Protein AF-A0A238JDW3-F1 (afdb_monomer_lite)

Secondary structure (DSSP, 8-state):
-HHHHHHHHHTTGGGT-----------PPPTTEEEETTTTEEEE---

Organism: NCBI:txid1037362

Radius of gyration: 22.17 Å; chains: 1; bounding box: 46×17×52 Å

Structure (mmCIF, N/CA/C/O backbone):
data_AF-A0A238JDW3-F1
#
_entry.id   AF-A0A238JDW3-F1
#
loop_
_atom_site.group_PDB
_atom_site.id
_atom_site.type_symbol
_atom_site.label_atom_id
_atom_site.label_alt_id
_atom_site.label_comp_id
_atom_site.label_asym_id
_atom_site.label_entity_id
_atom_site.label_seq_id
_atom_site.pdbx_PDB_ins_code
_atom_site.Cartn_x
_atom_site.Cartn_y
_atom_site.Cartn_z
_atom_site.occupancy
_atom_site.B_iso_or_equiv
_atom_site.auth_seq_id
_atom_site.auth_comp_id
_atom_site.auth_asym_id
_atom_site.auth_atom_id
_atom_site.pdbx_PDB_model_num
ATOM 1 N N . MET A 1 1 ? 22.633 -13.209 -38.314 1.00 55.62 1 MET A N 1
ATOM 2 C CA . MET A 1 1 ? 23.469 -12.104 -37.779 1.00 55.62 1 MET A CA 1
ATOM 3 C C . MET A 1 1 ? 22.688 -10.844 -37.379 1.00 55.62 1 MET A C 1
ATOM 5 O O . MET A 1 1 ? 23.179 -10.130 -36.524 1.00 55.62 1 MET A O 1
ATOM 9 N N . LYS A 1 2 ? 21.489 -10.549 -37.920 1.00 59.22 2 LYS A N 1
ATOM 10 C CA . LYS A 1 2 ? 20.694 -9.376 -37.478 1.00 59.22 2 LYS A CA 1
ATOM 11 C C . LYS A 1 2 ? 20.037 -9.537 -36.096 1.00 59.22 2 LYS A C 1
ATOM 13 O O . LYS A 1 2 ? 20.010 -8.587 -35.331 1.00 59.22 2 LYS A O 1
ATOM 18 N N . ALA A 1 3 ? 19.545 -10.733 -35.765 1.00 61.41 3 ALA A N 1
ATOM 19 C CA 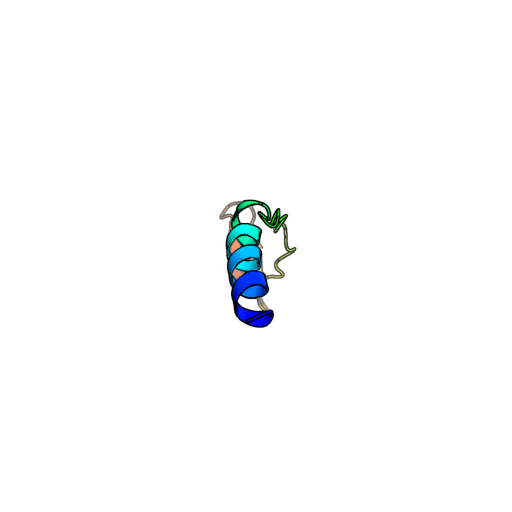. ALA A 1 3 ? 18.797 -10.965 -34.524 1.00 61.41 3 ALA A CA 1
ATOM 20 C C . ALA A 1 3 ? 19.641 -10.796 -33.244 1.00 61.41 3 ALA A C 1
ATOM 22 O O . ALA A 1 3 ? 19.143 -10.272 -32.256 1.00 61.41 3 ALA A O 1
ATOM 23 N N . ILE A 1 4 ? 20.926 -11.171 -33.286 1.00 65.12 4 ILE A N 1
ATOM 24 C CA . ILE A 1 4 ? 21.827 -11.142 -32.116 1.00 65.12 4 ILE A CA 1
ATOM 25 C C . ILE A 1 4 ? 22.131 -9.702 -31.673 1.00 65.12 4 ILE A C 1
ATOM 27 O O . ILE A 1 4 ? 22.171 -9.405 -30.480 1.00 65.12 4 ILE A O 1
ATOM 31 N N . LEU A 1 5 ? 22.295 -8.791 -32.637 1.00 69.12 5 LEU A N 1
ATOM 32 C CA . LEU A 1 5 ? 22.544 -7.375 -32.356 1.00 69.12 5 LEU A CA 1
ATOM 33 C C . LEU A 1 5 ? 21.317 -6.703 -31.731 1.00 69.12 5 LEU A C 1
ATOM 35 O O . LEU A 1 5 ? 21.449 -5.893 -30.820 1.00 69.12 5 LEU A O 1
ATOM 39 N N . ILE A 1 6 ? 20.122 -7.089 -32.183 1.00 72.06 6 ILE A N 1
ATOM 40 C CA . ILE A 1 6 ? 18.856 -6.549 -31.680 1.00 72.06 6 ILE A CA 1
ATOM 41 C C . ILE A 1 6 ? 18.627 -6.993 -30.228 1.00 72.06 6 ILE A C 1
ATOM 43 O O . ILE A 1 6 ? 18.293 -6.165 -29.385 1.00 72.06 6 ILE A O 1
ATOM 47 N N . SER A 1 7 ? 18.883 -8.265 -29.901 1.00 63.44 7 SER A N 1
ATOM 48 C CA . SER A 1 7 ? 18.774 -8.764 -28.522 1.00 63.44 7 SER A CA 1
ATOM 49 C C . SER A 1 7 ? 19.753 -8.093 -27.555 1.00 63.44 7 SER A C 1
ATOM 51 O O . S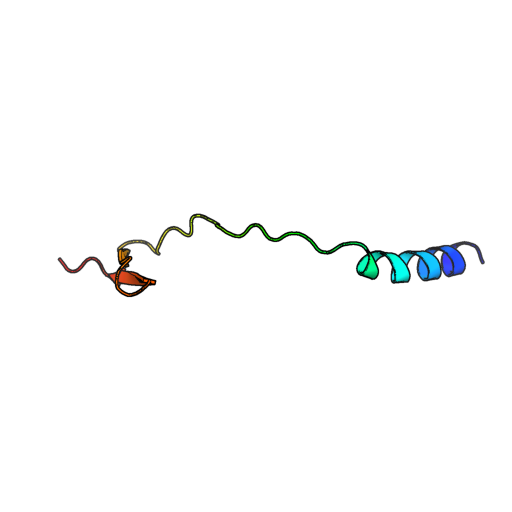ER A 1 7 ? 19.377 -7.815 -26.422 1.00 63.44 7 SER A O 1
ATOM 53 N N . ALA A 1 8 ? 20.977 -7.783 -27.997 1.00 67.88 8 ALA A N 1
ATOM 54 C CA . ALA A 1 8 ? 21.969 -7.104 -27.160 1.00 67.88 8 ALA A CA 1
ATOM 55 C C . ALA A 1 8 ? 21.599 -5.640 -26.864 1.00 67.88 8 ALA A C 1
ATOM 57 O O . ALA A 1 8 ? 21.949 -5.115 -25.813 1.00 67.88 8 ALA A O 1
ATOM 58 N N . ALA A 1 9 ? 20.870 -4.979 -27.766 1.00 69.38 9 ALA A N 1
ATOM 59 C CA . ALA A 1 9 ? 20.349 -3.637 -27.518 1.00 69.38 9 ALA A CA 1
ATOM 60 C C . ALA A 1 9 ? 19.162 -3.652 -26.535 1.00 69.38 9 ALA A C 1
ATOM 62 O O . ALA A 1 9 ? 19.028 -2.756 -25.704 1.00 69.38 9 ALA A O 1
ATOM 63 N N . LEU A 1 10 ? 18.317 -4.686 -26.597 1.00 68.38 10 LEU A N 1
ATOM 64 C CA . LEU A 1 10 ? 17.120 -4.818 -25.758 1.00 68.38 10 LEU A CA 1
ATOM 65 C C . LEU A 1 10 ? 17.432 -5.088 -24.274 1.00 68.38 10 LEU A C 1
ATOM 67 O O . LEU A 1 10 ? 16.627 -4.732 -23.418 1.00 68.38 10 LEU A O 1
ATOM 71 N N . THR A 1 11 ? 18.594 -5.661 -23.940 1.00 69.62 11 THR A N 1
ATOM 72 C CA . THR A 1 11 ? 19.002 -5.910 -22.540 1.00 69.62 11 THR A CA 1
ATOM 73 C C . THR A 1 11 ? 19.404 -4.645 -21.779 1.00 69.62 11 THR A C 1
ATOM 75 O O . THR A 1 11 ? 19.476 -4.679 -20.554 1.00 69.62 11 THR A O 1
ATOM 78 N N . LEU A 1 12 ? 19.627 -3.524 -22.473 1.00 64.50 12 LEU A N 1
ATOM 79 C CA . LEU A 1 12 ? 19.921 -2.215 -21.870 1.00 64.50 12 LEU A CA 1
ATOM 80 C C . LEU A 1 12 ? 18.648 -1.414 -21.536 1.00 64.50 12 LEU A C 1
ATOM 82 O O . LEU A 1 12 ? 18.703 -0.450 -20.777 1.00 64.50 12 LEU A O 1
ATOM 86 N N . VAL A 1 13 ? 17.495 -1.821 -22.073 1.00 66.88 13 VAL A N 1
ATOM 87 C CA . VAL A 1 13 ? 16.197 -1.141 -21.908 1.00 66.88 13 VAL A CA 1
ATOM 88 C C . VAL A 1 13 ? 15.662 -1.170 -20.463 1.00 66.88 13 VAL A C 1
ATOM 90 O O . VAL A 1 13 ? 15.134 -0.146 -20.025 1.00 66.88 13 VAL A O 1
ATOM 93 N N . PRO A 1 14 ? 15.825 -2.252 -19.668 1.00 65.94 14 PRO A N 1
ATOM 94 C CA . PRO A 1 14 ? 15.342 -2.284 -18.285 1.00 65.94 14 PRO A CA 1
ATOM 95 C C . PRO A 1 14 ? 16.009 -1.252 -17.364 1.00 65.94 14 PRO A C 1
ATOM 97 O O . PRO A 1 14 ? 15.439 -0.908 -16.335 1.00 65.94 14 PRO A O 1
ATOM 100 N N . ALA A 1 15 ? 17.190 -0.729 -17.723 1.00 63.12 15 ALA A N 1
ATOM 101 C CA . ALA A 1 15 ? 17.912 0.249 -16.906 1.00 63.12 15 ALA A CA 1
ATOM 102 C C . ALA A 1 15 ? 17.301 1.666 -16.949 1.00 63.12 15 ALA A C 1
ATOM 104 O O . ALA A 1 15 ? 17.618 2.492 -16.095 1.00 63.12 15 ALA A O 1
ATOM 105 N N . LEU A 1 16 ? 16.434 1.951 -17.929 1.00 63.28 16 LEU A N 1
ATOM 106 C CA . LEU A 1 16 ? 15.821 3.270 -18.141 1.00 63.28 16 LEU A CA 1
ATOM 107 C C . LEU A 1 16 ? 14.335 3.326 -17.752 1.00 63.28 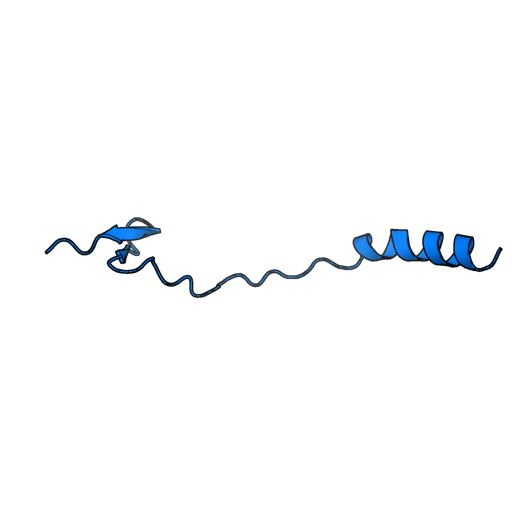16 LEU A C 1
ATOM 109 O O . LEU A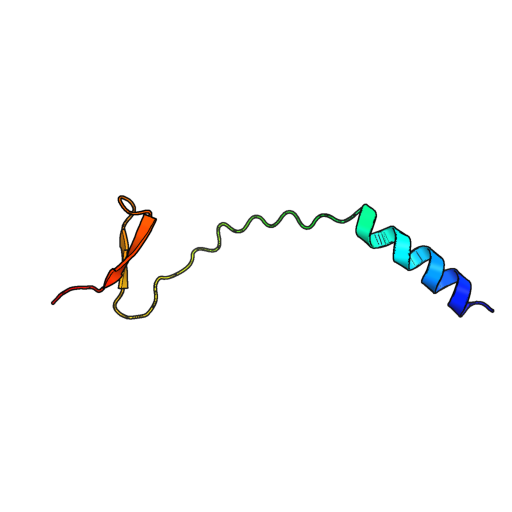 1 16 ? 13.739 4.400 -17.769 1.00 63.28 16 LEU A O 1
ATOM 113 N N . GLY A 1 17 ? 13.729 2.188 -17.412 1.00 62.00 17 GLY A N 1
ATOM 114 C CA . GLY A 1 17 ? 12.298 2.077 -17.145 1.00 62.00 17 GLY A CA 1
ATOM 115 C C . GLY A 1 17 ? 12.012 1.641 -15.718 1.00 62.00 17 GLY A C 1
ATOM 116 O O . GLY A 1 17 ? 11.794 0.460 -15.470 1.00 62.00 17 GLY A O 1
ATOM 117 N N . TYR A 1 18 ? 11.945 2.587 -14.784 1.00 64.62 18 TYR A N 1
ATOM 118 C CA . TYR A 1 18 ? 11.279 2.342 -13.507 1.00 64.62 18 TYR A CA 1
ATOM 119 C C . TYR A 1 18 ? 9.799 2.661 -13.700 1.00 64.62 18 TYR A C 1
ATOM 121 O O . TYR A 1 18 ? 9.429 3.819 -13.893 1.00 64.62 18 TYR A O 1
ATOM 129 N N . ALA A 1 19 ? 8.940 1.640 -13.676 1.00 64.44 19 ALA A N 1
ATOM 130 C CA . ALA A 1 19 ? 7.513 1.879 -13.535 1.00 64.44 19 ALA A CA 1
ATOM 131 C C . ALA A 1 19 ? 7.302 2.613 -12.204 1.00 64.44 19 ALA A C 1
ATOM 133 O O . ALA A 1 19 ? 7.615 2.084 -11.136 1.00 64.44 19 ALA A O 1
ATOM 134 N N . GLN A 1 20 ? 6.803 3.846 -12.266 1.00 64.81 20 GLN A N 1
ATOM 135 C CA . GLN A 1 20 ? 6.369 4.578 -11.085 1.00 64.81 20 GLN A CA 1
ATOM 136 C C . GLN A 1 20 ? 5.080 3.908 -10.623 1.00 64.81 20 GLN A C 1
ATOM 138 O O . GLN A 1 20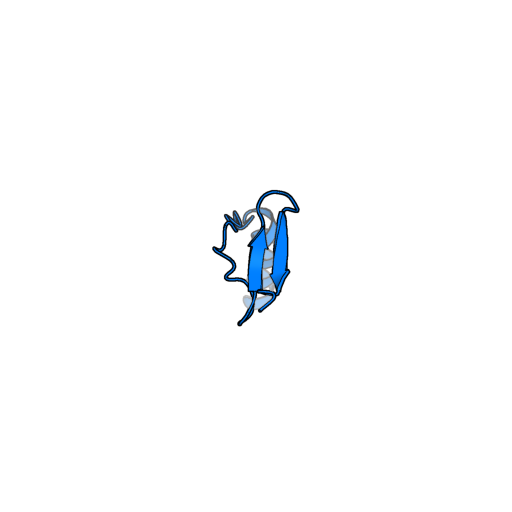 ? 3.989 4.254 -11.073 1.00 64.81 20 GLN A O 1
ATOM 143 N N . CYS A 1 21 ? 5.210 2.871 -9.800 1.00 58.41 21 CYS A N 1
ATOM 144 C CA . CYS A 1 21 ? 4.065 2.212 -9.204 1.00 58.41 21 CYS A CA 1
ATOM 145 C C . CYS A 1 21 ? 3.425 3.213 -8.236 1.00 58.41 21 CYS A C 1
ATOM 147 O O . CYS A 1 21 ? 3.787 3.297 -7.067 1.00 58.41 21 CYS A O 1
ATOM 149 N N . SER A 1 22 ? 2.502 4.031 -8.741 1.00 63.56 22 SER A N 1
ATOM 150 C CA . SER A 1 22 ? 1.613 4.855 -7.926 1.00 63.56 22 SER A CA 1
ATOM 151 C C . SER A 1 22 ? 0.534 3.947 -7.340 1.00 63.56 22 SER A C 1
ATOM 153 O O . SER A 1 22 ? -0.656 4.090 -7.615 1.00 63.56 22 SER A O 1
ATOM 155 N N . SER A 1 23 ? 0.951 2.951 -6.566 1.00 60.00 23 SER A N 1
ATOM 156 C CA . SER A 1 23 ? 0.068 1.971 -5.958 1.00 60.00 23 SER A CA 1
ATOM 157 C C . SER A 1 23 ? -0.552 2.527 -4.680 1.00 60.00 23 SER A C 1
ATOM 159 O O . SER A 1 23 ? -0.360 1.986 -3.600 1.00 60.00 23 SER A O 1
ATOM 161 N N . GLN A 1 24 ? -1.349 3.586 -4.809 1.00 57.53 24 GLN A N 1
ATOM 162 C CA . GLN A 1 24 ? -2.541 3.711 -3.974 1.00 57.53 24 GLN A CA 1
ATOM 163 C C . GLN A 1 24 ? -3.666 3.016 -4.733 1.00 57.53 24 GLN A C 1
ATOM 165 O O . GLN A 1 24 ? -4.606 3.637 -5.220 1.00 57.53 24 GLN A O 1
ATOM 170 N N . HIS A 1 25 ? -3.527 1.700 -4.911 1.00 55.66 25 HIS A N 1
ATOM 171 C CA . HIS A 1 25 ? -4.692 0.905 -5.255 1.00 55.66 25 HIS A CA 1
ATOM 172 C C . HIS A 1 25 ? -5.638 1.057 -4.071 1.00 55.66 25 HIS A C 1
ATOM 174 O O . HIS A 1 25 ? -5.246 0.747 -2.945 1.00 55.66 25 HIS A O 1
ATOM 180 N N . ALA A 1 26 ? -6.846 1.567 -4.309 1.00 64.00 26 ALA A N 1
ATOM 181 C CA . ALA A 1 26 ? -7.927 1.455 -3.346 1.00 64.00 26 ALA A CA 1
ATOM 182 C C . ALA A 1 26 ? -8.171 -0.046 -3.135 1.00 64.00 26 ALA A C 1
ATOM 184 O O . ALA A 1 26 ? -8.907 -0.683 -3.885 1.00 64.00 26 ALA A O 1
ATOM 185 N N . MET A 1 27 ? -7.441 -0.641 -2.192 1.00 67.12 27 MET A N 1
ATOM 186 C CA . MET A 1 27 ? -7.602 -2.035 -1.832 1.00 67.12 27 MET A CA 1
ATOM 187 C C . MET A 1 27 ? -8.878 -2.112 -1.015 1.00 67.12 27 MET A C 1
ATOM 189 O O . MET A 1 27 ? -8.917 -1.701 0.142 1.00 67.12 27 MET A O 1
ATOM 193 N N . SER A 1 28 ? -9.944 -2.596 -1.643 1.00 77.69 28 SER A N 1
ATOM 194 C CA . SER A 1 28 ? -11.134 -2.997 -0.911 1.00 77.69 28 SER A CA 1
ATOM 195 C C . SER A 1 28 ? -10.743 -4.134 0.031 1.00 77.69 28 SER A C 1
ATOM 197 O O . SER A 1 28 ? -10.093 -5.097 -0.382 1.00 77.69 28 SER A O 1
ATOM 199 N N . CYS A 1 29 ? -11.110 -4.012 1.304 1.00 84.44 29 CYS A N 1
ATOM 200 C CA . CYS A 1 29 ? -10.991 -5.125 2.233 1.00 84.44 29 CYS A CA 1
ATOM 201 C C . CYS A 1 29 ? -11.834 -6.314 1.733 1.00 84.44 29 CYS A C 1
ATOM 203 O O . CYS A 1 29 ? -12.801 -6.126 0.992 1.00 84.44 29 CYS A O 1
ATOM 205 N N . ALA A 1 30 ? -11.456 -7.535 2.123 1.00 85.88 30 ALA A N 1
ATOM 206 C CA . ALA A 1 30 ? -12.229 -8.735 1.800 1.00 85.88 30 ALA A CA 1
ATOM 207 C C . ALA A 1 30 ? -13.695 -8.604 2.266 1.00 85.88 30 ALA A C 1
ATOM 209 O O . ALA A 1 30 ? -13.995 -7.826 3.173 1.00 85.88 30 ALA A O 1
ATOM 210 N N . GLU A 1 31 ? -14.609 -9.365 1.659 1.00 84.81 31 GLU A N 1
ATOM 211 C CA . GLU A 1 31 ? -16.022 -9.369 2.061 1.00 84.81 31 GLU A CA 1
ATOM 212 C C . GLU A 1 31 ? -16.173 -9.591 3.575 1.00 84.81 31 GLU A C 1
ATOM 214 O O . GLU A 1 31 ? -15.523 -10.458 4.160 1.00 84.81 31 GLU A O 1
ATOM 219 N N . GLY A 1 32 ? -17.016 -8.780 4.220 1.00 87.50 32 GLY A N 1
ATOM 220 C CA . GLY A 1 32 ? -17.214 -8.834 5.672 1.00 87.50 32 GLY A CA 1
ATOM 221 C C . GLY A 1 32 ? -16.087 -8.208 6.503 1.00 87.50 32 GLY A C 1
ATOM 222 O O . GLY A 1 32 ? -16.036 -8.430 7.713 1.00 87.50 32 GLY A O 1
ATOM 223 N N . MET A 1 33 ? -15.201 -7.418 5.888 1.00 91.81 33 MET A N 1
ATOM 224 C CA . MET A 1 33 ? -14.151 -6.659 6.571 1.00 91.81 33 MET A CA 1
ATOM 225 C C . MET A 1 33 ? -14.294 -5.146 6.328 1.00 91.81 33 MET A C 1
ATOM 227 O O . MET A 1 33 ? -14.708 -4.714 5.254 1.00 91.81 33 MET A O 1
ATOM 231 N N . VAL A 1 34 ? -13.888 -4.333 7.303 1.00 90.06 34 VAL A N 1
ATOM 232 C CA . VAL A 1 34 ? -13.817 -2.866 7.226 1.00 90.06 34 VAL A CA 1
ATOM 233 C C . VAL A 1 34 ? -12.381 -2.391 7.435 1.00 90.06 34 VAL A C 1
ATOM 235 O O . VAL A 1 34 ? -11.642 -2.967 8.236 1.00 90.06 34 VAL A O 1
ATOM 238 N N . TYR A 1 35 ? -11.969 -1.360 6.697 1.00 88.75 35 TYR A N 1
ATOM 239 C CA . TYR A 1 35 ? -10.656 -0.748 6.882 1.00 88.75 35 TYR A CA 1
ATOM 240 C C . TYR A 1 35 ? -10.631 0.062 8.180 1.00 88.75 35 TYR A C 1
ATOM 242 O O . TYR A 1 35 ? -11.463 0.945 8.379 1.00 88.75 35 TYR A O 1
ATOM 250 N N . ASP A 1 36 ? -9.677 -0.245 9.052 1.00 87.94 36 ASP A N 1
ATOM 251 C CA . ASP A 1 36 ? -9.395 0.504 10.270 1.00 87.94 36 ASP A CA 1
ATOM 252 C C . ASP A 1 36 ? -8.126 1.340 10.067 1.00 87.94 36 ASP A C 1
ATOM 254 O O . ASP A 1 36 ? -7.011 0.811 9.997 1.00 87.94 36 ASP A O 1
ATOM 258 N N . GLU A 1 37 ? -8.303 2.660 9.994 1.00 87.44 37 GLU A N 1
ATOM 259 C CA . GLU A 1 37 ? -7.219 3.633 9.821 1.00 87.44 37 GLU A CA 1
ATOM 260 C C . GLU A 1 37 ? -6.262 3.666 11.022 1.00 87.44 37 GLU A C 1
ATOM 262 O O . GLU A 1 37 ? -5.078 3.956 10.856 1.00 87.44 37 GLU A O 1
ATOM 267 N N . THR A 1 38 ? -6.744 3.312 12.219 1.00 90.00 38 THR A N 1
ATOM 268 C CA . THR A 1 38 ? -5.961 3.338 13.465 1.00 90.00 38 THR A CA 1
ATOM 269 C C . THR A 1 38 ? -4.897 2.251 13.465 1.00 90.00 38 THR A C 1
ATOM 271 O O . THR A 1 38 ? -3.752 2.481 13.851 1.00 90.00 38 THR A O 1
ATOM 274 N N . THR A 1 39 ? -5.273 1.047 13.032 1.00 89.88 39 THR A N 1
ATOM 275 C CA . THR A 1 39 ? -4.364 -0.106 12.957 1.00 89.88 39 THR A CA 1
ATOM 276 C C . THR A 1 39 ? -3.794 -0.327 11.559 1.00 89.88 39 THR A C 1
ATOM 278 O O . THR A 1 39 ? -3.014 -1.258 11.362 1.00 89.88 39 THR A O 1
ATOM 281 N N . ASN A 1 40 ? -4.182 0.519 10.598 1.00 86.25 40 ASN A N 1
ATOM 282 C CA . ASN A 1 40 ? -3.839 0.421 9.182 1.00 86.25 40 ASN A CA 1
ATOM 283 C C . ASN A 1 40 ? -4.130 -0.980 8.603 1.00 86.25 40 ASN A C 1
ATOM 285 O O . ASN A 1 40 ? -3.355 -1.522 7.818 1.00 86.25 40 ASN A O 1
ATOM 289 N N . SER A 1 41 ? -5.232 -1.603 9.040 1.00 87.31 41 SER A N 1
ATOM 290 C CA . SER A 1 41 ? -5.549 -3.001 8.731 1.00 87.31 41 SER A CA 1
ATOM 291 C C . SER A 1 41 ? -7.040 -3.221 8.483 1.00 87.31 41 SER A C 1
ATOM 293 O O . SER A 1 41 ? -7.880 -2.481 8.983 1.00 87.31 41 SER A O 1
ATOM 295 N N . CYS A 1 42 ? -7.385 -4.256 7.718 1.00 91.38 42 CYS A N 1
ATOM 296 C CA . CYS A 1 42 ? -8.773 -4.687 7.556 1.00 91.38 42 CYS A CA 1
ATOM 297 C C . CYS A 1 42 ? -9.198 -5.544 8.760 1.00 91.38 42 CYS A C 1
ATOM 299 O O . CYS A 1 42 ? -8.537 -6.535 9.079 1.00 91.38 42 CYS A O 1
ATOM 301 N N . LYS A 1 43 ? -10.298 -5.180 9.421 1.00 92.31 43 LYS A N 1
ATOM 302 C CA . LYS A 1 43 ? -10.880 -5.900 10.565 1.00 92.31 43 LYS A CA 1
ATOM 303 C C . LYS A 1 43 ? -12.224 -6.510 10.189 1.00 92.31 43 LYS A C 1
ATOM 305 O O . LYS A 1 43 ? -12.959 -5.918 9.406 1.00 92.31 43 LYS A O 1
ATOM 310 N N . ALA A 1 44 ? -12.561 -7.660 10.771 1.00 91.25 44 ALA A N 1
ATOM 311 C CA . ALA A 1 44 ? -13.864 -8.284 10.556 1.00 91.25 44 ALA A CA 1
ATOM 312 C C . ALA A 1 44 ? -14.970 -7.402 11.131 1.00 91.25 44 ALA A C 1
ATOM 314 O O . ALA A 1 44 ? -14.820 -6.850 12.222 1.00 91.25 44 ALA A O 1
ATOM 315 N N . VAL A 1 45 ? -16.083 -7.291 10.409 1.00 84.00 45 VAL A N 1
ATOM 316 C CA . VAL A 1 45 ? -17.278 -6.628 10.925 1.00 84.00 4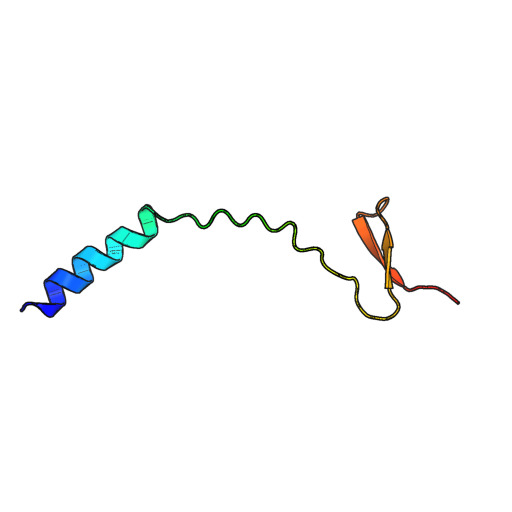5 VAL A CA 1
ATOM 317 C C . VAL A 1 45 ? -17.900 -7.572 11.957 1.00 84.00 45 VAL A C 1
ATOM 319 O O . VAL A 1 45 ? -18.564 -8.544 11.610 1.00 84.00 45 VAL A O 1
ATOM 322 N N . SER A 1 46 ? -17.616 -7.350 13.238 1.00 75.50 46 SER A N 1
ATOM 323 C CA . SER A 1 46 ? -18.239 -8.100 14.331 1.00 75.50 46 SER A CA 1
ATOM 324 C C . SER A 1 46 ? -19.727 -7.741 14.415 1.00 75.50 46 SER A C 1
ATOM 326 O O . SER A 1 46 ? -20.052 -6.565 14.577 1.00 75.50 46 SER A O 1
ATOM 328 N N . SER A 1 47 ? -20.599 -8.745 14.252 1.00 60.50 47 SER A N 1
ATOM 329 C CA . SER A 1 47 ? -22.060 -8.645 14.429 1.00 60.50 47 SER A CA 1
ATOM 330 C C . SER A 1 47 ? -22.469 -8.705 15.895 1.00 60.50 47 SER A C 1
ATOM 332 O O . SER A 1 47 ? -21.755 -9.385 16.667 1.00 60.50 47 SER A O 1
#

pLDDT: mean 73.23, std 12.16, range [55.62, 92.31]

Foldseek 3Di:
DVVVVVVVVVVCVVVPDDDPCPPPPVDDDPPQWDQDPVVRDTDGPDD

Sequence (47 aa):
MKAILISAALTLVPALGYAQCSSQHAMSCAEGMVYDETTNSCKAVSS